Protein AF-A0A498FCM1-F1 (afdb_monomer_lite)

Secondary structure (DSSP, 8-state):
-PPP-------HHHHHHHHHH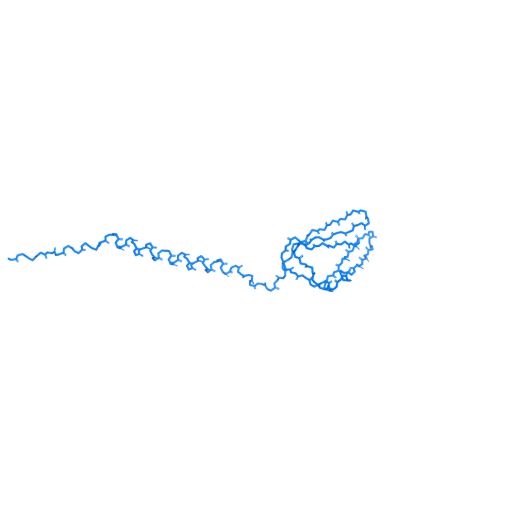HHHHHHHHHHHHHHHTTS--S----EEEEEEEETTEEEEEEEEE--EEGGG-EEEEEETTEEEEEE--SSPSEE-TT-EEE-

Foldseek 3Di:
DDDPPPPPPPPVVVVVVVVVVVVVVVVVVVVCCVVVVPPPPDPDFDWDKDWDDDDPKTKIATADTDKAWQQVDWDWDDDPNDIDIGRSDDPGDTRHHGDMDID

pLDDT: mean 84.19, std 13.33, range [49.81, 97.12]

Radius of gyration: 30.73 Å; chains: 1; bounding box: 64×31×95 Å

Structure (mmCIF, N/CA/C/O backbone):
data_AF-A0A498FCM1-F1
#
_entry.id   AF-A0A498FCM1-F1
#
loop_
_atom_site.group_PDB
_atom_site.id
_atom_site.type_symbol
_atom_site.label_atom_id
_atom_site.label_alt_id
_atom_site.label_comp_id
_atom_site.label_asym_id
_atom_site.label_entity_id
_atom_site.label_seq_id
_atom_site.pdbx_PDB_ins_code
_atom_site.Cartn_x
_atom_site.Cartn_y
_atom_site.Cartn_z
_atom_site.occupancy
_atom_site.B_iso_or_equiv
_atom_site.auth_seq_id
_atom_site.auth_comp_id
_atom_site.auth_asym_id
_atom_site.auth_atom_id
_atom_site.pdbx_PDB_model_num
ATOM 1 N N . MET A 1 1 ? 45.492 19.342 -71.955 1.00 49.81 1 MET A N 1
ATOM 2 C CA . MET A 1 1 ? 45.002 18.042 -71.447 1.00 49.81 1 MET A CA 1
ATOM 3 C C . MET A 1 1 ? 44.269 18.319 -70.138 1.00 49.81 1 MET A C 1
ATOM 5 O O . MET A 1 1 ? 44.924 18.542 -69.131 1.00 49.81 1 MET A O 1
ATOM 9 N N . SER A 1 2 ? 42.940 18.457 -70.174 1.00 58.22 2 SER A N 1
ATOM 10 C CA . SER A 1 2 ? 42.134 18.821 -68.995 1.00 58.22 2 SER A CA 1
ATOM 11 C C . SER A 1 2 ? 41.799 17.577 -68.180 1.00 58.22 2 SER A C 1
ATOM 13 O O . SER A 1 2 ? 41.302 16.595 -68.726 1.00 58.22 2 SER A O 1
ATOM 15 N N . ARG A 1 3 ? 42.095 17.605 -66.879 1.00 60.19 3 ARG A N 1
ATOM 16 C CA . ARG A 1 3 ? 41.755 16.527 -65.947 1.00 60.19 3 ARG A CA 1
ATOM 17 C C . ARG A 1 3 ? 40.279 16.679 -65.556 1.00 60.19 3 ARG A C 1
ATOM 19 O O . ARG A 1 3 ? 39.908 17.781 -65.156 1.00 60.19 3 ARG A O 1
ATOM 26 N N . PRO A 1 4 ? 39.440 15.634 -65.647 1.00 59.22 4 PRO A N 1
ATOM 27 C CA . PRO A 1 4 ? 38.099 15.706 -65.091 1.00 59.22 4 PRO A CA 1
ATOM 28 C C . PRO A 1 4 ? 38.238 15.883 -63.577 1.00 59.22 4 PRO A C 1
ATOM 30 O O . PRO A 1 4 ? 38.817 15.035 -62.894 1.00 59.22 4 PRO A O 1
ATOM 33 N N . ALA A 1 5 ? 37.761 17.012 -63.056 1.00 63.16 5 ALA A N 1
ATOM 34 C CA . ALA A 1 5 ? 37.460 17.123 -61.643 1.00 63.16 5 ALA A CA 1
ATOM 35 C C . ALA A 1 5 ? 36.303 16.152 -61.406 1.00 63.16 5 ALA A C 1
ATOM 37 O O . ALA A 1 5 ? 35.171 16.429 -61.784 1.00 63.16 5 ALA A O 1
ATOM 38 N N . THR A 1 6 ? 36.607 14.959 -60.898 1.00 60.66 6 THR A N 1
ATOM 39 C CA . THR A 1 6 ? 35.587 14.069 -60.349 1.00 60.66 6 THR A CA 1
ATOM 40 C C . THR A 1 6 ? 34.910 14.837 -59.234 1.00 60.66 6 THR A C 1
ATOM 42 O O . THR A 1 6 ? 35.467 14.962 -58.141 1.00 60.66 6 THR A O 1
ATOM 45 N N . ASP A 1 7 ? 33.756 15.397 -59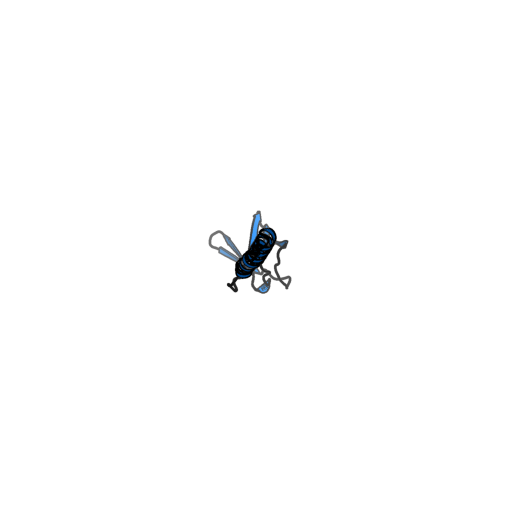.570 1.00 60.47 7 ASP A N 1
ATOM 46 C CA . ASP A 1 7 ? 32.806 15.976 -58.650 1.00 60.47 7 ASP A CA 1
ATOM 47 C C . ASP A 1 7 ? 32.485 14.887 -57.628 1.00 60.47 7 ASP A C 1
ATOM 49 O O . ASP A 1 7 ? 31.818 13.891 -57.924 1.00 60.47 7 ASP A O 1
ATOM 53 N N . ARG A 1 8 ? 33.111 14.976 -56.453 1.00 63.03 8 ARG A N 1
ATOM 54 C CA . ARG A 1 8 ? 32.839 14.065 -55.347 1.00 63.03 8 ARG A CA 1
ATOM 55 C C . ARG A 1 8 ? 31.515 14.516 -54.756 1.00 63.03 8 ARG A C 1
ATOM 57 O O . ARG A 1 8 ? 31.491 15.092 -53.674 1.00 63.03 8 ARG A O 1
ATOM 64 N N . ALA A 1 9 ? 30.429 14.252 -55.475 1.00 58.91 9 ALA A N 1
ATOM 65 C CA . ALA A 1 9 ? 29.093 14.297 -54.923 1.00 58.91 9 ALA A CA 1
ATOM 66 C C . ALA A 1 9 ? 29.041 13.213 -53.840 1.00 58.91 9 ALA A C 1
ATOM 68 O O . ALA A 1 9 ? 28.754 12.044 -54.103 1.00 58.91 9 ALA A O 1
ATOM 69 N N . GLN A 1 10 ? 29.436 13.571 -52.614 1.00 63.84 10 GLN A N 1
ATOM 70 C CA . GLN A 1 10 ? 29.050 12.799 -51.447 1.00 63.84 10 GLN A CA 1
ATOM 71 C C . GLN A 1 10 ? 27.532 12.714 -51.511 1.00 63.84 10 GLN A C 1
ATOM 73 O O . GLN A 1 10 ? 26.860 13.740 -51.547 1.00 63.84 10 GLN A O 1
ATOM 78 N N . SER A 1 11 ? 27.023 11.487 -51.632 1.00 70.69 11 SER A N 1
ATOM 79 C CA . SER A 1 11 ? 25.596 11.223 -51.749 1.00 70.69 11 SER A CA 1
ATOM 80 C C . SER A 1 11 ? 24.890 11.904 -50.584 1.00 70.69 11 SER A C 1
ATOM 82 O O . SER A 1 11 ? 25.042 11.491 -49.434 1.00 70.69 11 SER A O 1
ATOM 84 N N . GLU A 1 12 ? 24.161 12.975 -50.890 1.00 77.06 12 GLU A N 1
ATOM 85 C CA . GLU A 1 12 ? 23.390 13.765 -49.931 1.00 77.06 12 GLU A CA 1
ATOM 86 C C . GLU A 1 12 ? 22.526 12.844 -49.062 1.00 77.06 12 GLU A C 1
ATOM 88 O O . GLU A 1 12 ? 22.485 12.967 -47.841 1.00 77.06 12 GLU A O 1
ATOM 93 N N . THR A 1 13 ? 21.959 11.805 -49.679 1.00 86.50 13 THR A N 1
ATOM 94 C CA . THR A 1 13 ? 21.189 10.752 -49.017 1.00 86.50 13 THR A CA 1
ATOM 95 C C . THR A 1 13 ? 21.994 9.981 -47.972 1.00 86.50 13 THR A C 1
ATOM 97 O O . THR A 1 13 ? 21.484 9.711 -46.889 1.00 86.50 13 THR A O 1
ATOM 100 N N . VAL A 1 14 ? 23.254 9.637 -48.252 1.00 86.12 14 VAL A N 1
ATOM 101 C CA . VAL A 1 14 ? 24.118 8.947 -47.278 1.00 86.12 14 VAL A CA 1
ATOM 102 C C . VAL A 1 14 ? 24.417 9.863 -46.093 1.00 86.12 14 VAL A C 1
ATOM 104 O O . VAL A 1 14 ? 24.372 9.408 -44.953 1.00 86.12 14 VAL A O 1
ATOM 107 N N . GLY A 1 15 ? 24.646 11.156 -46.339 1.00 86.31 15 GLY A N 1
ATOM 108 C CA . GLY A 1 15 ? 24.808 12.149 -45.274 1.00 86.31 15 GLY A CA 1
ATOM 109 C C . GLY A 1 15 ? 23.570 12.251 -44.379 1.00 86.31 15 GLY A C 1
ATOM 110 O O . GLY A 1 15 ? 23.689 12.212 -43.155 1.00 86.31 15 GLY A O 1
ATOM 111 N N . VAL A 1 16 ? 22.378 12.293 -44.980 1.00 91.25 16 VAL A N 1
ATOM 112 C CA . VAL A 1 16 ? 21.102 12.334 -44.250 1.00 91.25 16 VAL A CA 1
ATOM 113 C C . VAL A 1 16 ? 20.883 11.061 -43.429 1.00 91.25 16 VAL A C 1
ATOM 115 O O . VAL A 1 16 ? 20.532 11.151 -42.255 1.00 91.25 16 VAL A O 1
ATOM 118 N N . ILE A 1 17 ? 21.136 9.879 -43.998 1.00 93.62 17 ILE A N 1
ATOM 119 C CA . ILE A 1 17 ? 20.991 8.602 -43.279 1.00 93.62 17 ILE A CA 1
ATOM 120 C C . ILE A 1 17 ? 21.928 8.553 -42.069 1.00 93.62 17 ILE A C 1
ATOM 122 O O . ILE A 1 17 ? 21.504 8.173 -40.978 1.00 93.62 17 ILE A O 1
ATOM 126 N N . LEU A 1 18 ? 23.186 8.967 -42.240 1.00 93.12 18 LEU A N 1
ATOM 127 C CA . LEU A 1 18 ? 24.154 9.004 -41.145 1.00 93.12 18 LEU A CA 1
ATOM 128 C C . LEU A 1 18 ? 23.744 10.001 -40.058 1.00 93.12 18 LEU A C 1
ATOM 130 O O . LEU A 1 18 ? 23.833 9.676 -38.876 1.00 93.12 18 LEU A O 1
ATOM 134 N N . LEU A 1 19 ? 23.246 11.179 -40.438 1.00 94.19 19 LEU A N 1
ATOM 135 C CA . LEU A 1 19 ? 22.764 12.177 -39.485 1.00 94.19 19 LEU A CA 1
ATOM 136 C C . LEU A 1 19 ? 21.579 11.650 -38.667 1.00 94.19 19 LEU A C 1
ATOM 138 O O . LEU A 1 19 ? 21.572 11.786 -37.445 1.00 94.19 19 LEU A O 1
ATOM 142 N N . VAL A 1 20 ? 20.605 11.013 -39.323 1.00 96.62 20 VAL A N 1
ATOM 143 C CA . VAL A 1 20 ? 19.444 10.416 -38.648 1.00 96.62 20 VAL A CA 1
ATOM 144 C C . VAL A 1 20 ? 19.884 9.293 -37.712 1.00 96.62 20 VAL A C 1
ATOM 146 O O . VAL A 1 20 ? 19.426 9.242 -36.573 1.00 96.62 20 VAL A O 1
ATOM 149 N N . ALA A 1 21 ? 20.802 8.427 -38.144 1.00 96.94 21 ALA A N 1
ATOM 150 C CA . ALA A 1 21 ? 21.318 7.351 -37.304 1.00 96.94 21 ALA A CA 1
ATOM 151 C C . ALA A 1 21 ? 22.002 7.893 -36.038 1.00 96.94 21 ALA A C 1
ATOM 153 O O . ALA A 1 21 ? 21.702 7.438 -34.935 1.00 96.94 21 ALA A O 1
ATOM 154 N N . VAL A 1 22 ? 22.868 8.902 -36.179 1.00 96.56 22 VAL A N 1
ATOM 155 C CA . VAL A 1 22 ? 23.526 9.560 -35.038 1.00 96.56 22 VAL A CA 1
ATOM 156 C C . VAL A 1 22 ? 22.494 10.204 -34.118 1.00 96.56 22 VAL A C 1
ATOM 158 O O . VAL A 1 22 ? 22.546 9.993 -32.910 1.00 96.56 22 VAL A O 1
ATOM 161 N N . PHE A 1 23 ? 21.521 10.925 -34.677 1.00 97.00 23 PHE A N 1
ATOM 162 C CA . PHE A 1 23 ? 20.462 11.557 -33.898 1.00 97.00 23 PHE A CA 1
ATOM 163 C C . PHE A 1 23 ? 19.664 10.537 -33.079 1.00 97.00 23 PHE A C 1
ATOM 165 O O . PHE A 1 23 ? 19.460 10.743 -31.886 1.00 97.00 23 PHE A O 1
ATOM 172 N N . VAL A 1 24 ? 19.260 9.416 -33.685 1.00 97.12 24 VAL A N 1
ATOM 173 C CA . VAL A 1 24 ? 18.514 8.353 -32.997 1.00 97.12 24 VAL A CA 1
ATOM 174 C C . VAL A 1 24 ? 19.340 7.744 -31.867 1.00 97.12 24 VAL A C 1
ATOM 176 O O . VAL A 1 24 ? 18.815 7.565 -30.769 1.00 97.12 24 VAL A O 1
ATOM 179 N N . VAL A 1 25 ? 20.628 7.462 -32.092 1.00 96.50 25 VAL A N 1
ATOM 180 C CA . VAL A 1 25 ? 21.518 6.921 -31.051 1.00 96.50 25 VAL A CA 1
ATOM 181 C C . VAL A 1 25 ? 21.686 7.919 -29.903 1.00 96.50 25 VAL A C 1
ATOM 183 O O . VAL A 1 25 ? 21.538 7.539 -28.743 1.00 96.50 25 VAL A O 1
ATOM 186 N N . SER A 1 26 ? 21.928 9.199 -30.201 1.00 94.62 26 SER A N 1
ATOM 187 C CA . SER A 1 26 ? 22.072 10.244 -29.181 1.00 94.62 26 SER A CA 1
ATOM 188 C C . SER A 1 26 ? 20.780 10.468 -28.393 1.00 94.62 26 SER A C 1
ATOM 190 O O . SER A 1 26 ? 20.812 10.496 -27.165 1.00 94.62 26 SER A O 1
ATOM 192 N N . ALA A 1 27 ? 19.637 10.576 -29.073 1.00 94.50 27 ALA A N 1
ATOM 193 C CA . ALA A 1 27 ? 18.337 10.755 -28.434 1.00 94.50 27 ALA A CA 1
ATOM 194 C C . ALA A 1 27 ? 17.957 9.545 -27.570 1.00 94.50 27 ALA A C 1
ATOM 196 O O . ALA A 1 27 ? 17.461 9.721 -26.460 1.00 94.50 27 ALA A O 1
ATOM 197 N N . SER A 1 28 ? 18.245 8.327 -28.038 1.00 92.38 28 SER A N 1
ATOM 198 C CA . SER A 1 28 ? 17.997 7.101 -27.271 1.00 92.38 28 SER A CA 1
ATOM 199 C C . SER A 1 28 ? 18.879 7.032 -26.027 1.00 92.38 28 SER A C 1
ATOM 201 O O . SER A 1 28 ? 18.384 6.707 -24.954 1.00 92.38 28 SER A O 1
ATOM 203 N N . ALA A 1 29 ? 20.163 7.387 -26.136 1.00 88.00 29 ALA A N 1
ATOM 204 C CA . ALA A 1 29 ? 21.071 7.423 -24.990 1.00 88.00 29 ALA A CA 1
ATOM 205 C C . ALA A 1 29 ? 20.613 8.438 -23.930 1.00 88.00 29 ALA A C 1
ATOM 207 O O . ALA A 1 29 ? 20.575 8.111 -22.746 1.00 88.00 29 ALA A O 1
ATOM 208 N N . ILE A 1 30 ? 20.210 9.642 -24.354 1.00 86.81 30 ILE A N 1
ATOM 209 C CA . ILE A 1 30 ? 19.669 10.670 -23.453 1.00 86.81 30 ILE A CA 1
ATOM 210 C C . ILE A 1 30 ? 18.352 10.198 -22.831 1.00 86.81 30 ILE A C 1
ATOM 212 O O . ILE A 1 30 ? 18.170 10.333 -21.625 1.00 86.81 30 ILE A O 1
ATOM 216 N N . GLY A 1 31 ? 17.452 9.614 -23.626 1.00 83.88 31 GLY A N 1
ATOM 217 C CA . GLY A 1 31 ? 16.173 9.092 -23.151 1.00 83.88 31 GLY A CA 1
ATOM 218 C C . GLY A 1 31 ? 16.347 7.992 -22.106 1.00 83.88 31 GLY A C 1
ATOM 219 O O . GLY A 1 31 ? 15.725 8.053 -21.051 1.00 83.88 31 GLY A O 1
ATOM 220 N N . VAL A 1 32 ? 17.244 7.034 -22.350 1.00 81.88 32 VAL A N 1
ATOM 221 C CA . VAL A 1 32 ? 17.568 5.969 -21.389 1.00 81.88 32 VAL A CA 1
ATOM 222 C C . VAL A 1 32 ? 18.222 6.538 -20.131 1.00 81.88 32 VAL A C 1
ATOM 224 O O . VAL A 1 32 ? 17.869 6.115 -19.037 1.00 81.88 32 VAL A O 1
ATOM 227 N N . ALA A 1 33 ? 19.125 7.514 -20.250 1.00 75.25 33 ALA A N 1
ATOM 228 C CA . ALA A 1 33 ? 19.757 8.136 -19.088 1.00 75.25 33 ALA A CA 1
ATOM 229 C C . ALA A 1 33 ? 18.755 8.923 -18.226 1.00 75.25 33 ALA A C 1
ATOM 231 O O . ALA A 1 33 ? 18.787 8.818 -17.005 1.00 75.25 33 ALA A O 1
ATOM 232 N N . TYR A 1 34 ? 17.838 9.673 -18.843 1.00 73.50 34 TYR A N 1
ATOM 233 C CA . TYR A 1 34 ? 16.832 10.453 -18.116 1.00 73.50 34 TYR A CA 1
ATOM 234 C C . TYR A 1 34 ? 15.731 9.587 -17.510 1.00 73.50 34 TYR A C 1
ATOM 236 O O . TYR A 1 34 ? 15.344 9.819 -16.372 1.00 73.50 34 TYR A O 1
ATOM 244 N N . VAL A 1 35 ? 15.227 8.597 -18.251 1.00 68.44 35 VAL A N 1
ATOM 245 C CA . VAL A 1 35 ? 14.161 7.701 -17.774 1.00 68.44 35 VAL A CA 1
ATOM 246 C C . VAL A 1 35 ? 14.715 6.651 -16.808 1.00 68.44 35 VAL A C 1
ATOM 248 O O . VAL A 1 35 ? 14.040 6.280 -15.858 1.00 68.44 35 VAL A O 1
ATOM 251 N N . GLY A 1 36 ? 15.952 6.193 -17.007 1.00 59.47 36 GLY A N 1
ATOM 252 C CA . GLY A 1 36 ? 16.631 5.279 -16.086 1.00 59.47 36 GLY A CA 1
ATOM 253 C C . GLY A 1 36 ? 17.148 5.964 -14.820 1.00 59.47 36 GLY A C 1
ATOM 254 O O . GLY A 1 36 ? 17.230 5.325 -13.778 1.00 59.47 36 GLY A O 1
ATOM 255 N N . GLY A 1 37 ? 17.463 7.262 -14.893 1.00 55.31 37 GLY A N 1
ATOM 256 C CA . GLY A 1 37 ? 17.922 8.075 -13.761 1.00 55.31 37 GLY A CA 1
ATOM 257 C C . GLY A 1 37 ? 16.808 8.609 -12.854 1.00 55.31 37 GLY A C 1
ATOM 258 O O . GLY A 1 37 ? 17.110 9.171 -11.811 1.00 55.31 37 GLY A O 1
ATOM 259 N N . VAL A 1 38 ? 15.532 8.425 -13.216 1.00 56.88 38 VAL A N 1
ATOM 260 C CA . VAL A 1 38 ? 14.392 8.560 -12.281 1.00 56.88 38 VAL A CA 1
ATOM 261 C C . VAL A 1 38 ? 14.054 7.232 -11.589 1.00 56.88 38 VAL A C 1
ATOM 263 O O . VAL A 1 38 ? 12.952 7.057 -11.075 1.00 56.88 38 VAL A O 1
ATOM 266 N N . GLY A 1 39 ? 15.000 6.289 -11.553 1.00 54.56 39 GLY A N 1
ATOM 267 C CA . GLY A 1 39 ? 15.015 5.265 -10.514 1.00 54.56 39 GLY A CA 1
ATOM 268 C C . GLY A 1 39 ? 15.306 5.946 -9.180 1.00 54.56 39 GLY A C 1
ATOM 269 O O . GLY A 1 39 ? 16.308 6.640 -9.057 1.00 54.56 39 GLY A O 1
ATOM 270 N N . SER A 1 40 ? 14.389 5.802 -8.230 1.00 56.38 40 SER A N 1
ATOM 271 C CA . SER A 1 40 ? 14.416 6.375 -6.885 1.00 56.38 40 SER A CA 1
ATOM 272 C C . SER A 1 40 ? 15.785 6.219 -6.207 1.00 56.38 40 SER A C 1
ATOM 274 O O . SER A 1 40 ? 16.094 5.175 -5.642 1.00 56.38 40 SER A O 1
ATOM 276 N N . ASP A 1 41 ? 16.587 7.286 -6.232 1.00 52.31 41 ASP A N 1
ATOM 277 C CA . ASP A 1 41 ? 17.842 7.438 -5.471 1.00 52.31 41 ASP A CA 1
ATOM 278 C C . ASP A 1 41 ? 17.596 7.606 -3.953 1.00 52.31 41 ASP A C 1
ATOM 280 O O . ASP A 1 41 ? 18.498 7.910 -3.173 1.00 52.31 41 ASP A O 1
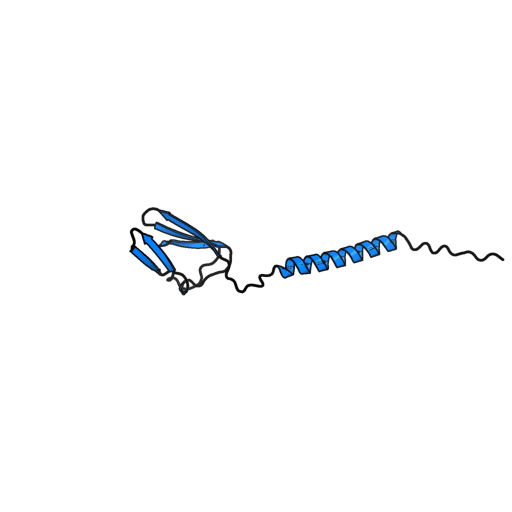ATOM 284 N N . THR A 1 42 ? 16.355 7.426 -3.510 1.00 54.91 42 THR A N 1
ATOM 285 C CA . THR A 1 42 ? 15.957 7.426 -2.111 1.00 54.91 42 THR A CA 1
ATOM 286 C C . THR A 1 42 ? 15.429 6.046 -1.752 1.00 54.91 42 THR A C 1
ATOM 288 O O . THR A 1 42 ? 14.470 5.565 -2.347 1.00 54.91 42 THR A O 1
ATOM 291 N N . ASP A 1 43 ? 16.035 5.444 -0.730 1.00 62.88 43 ASP A N 1
ATOM 292 C CA . ASP A 1 43 ? 15.580 4.262 0.029 1.00 62.88 43 ASP A CA 1
ATOM 293 C C . ASP A 1 43 ? 14.254 4.558 0.790 1.00 62.88 43 ASP A C 1
ATOM 295 O O . ASP A 1 43 ? 14.020 4.118 1.915 1.00 62.88 43 ASP A O 1
ATOM 299 N N . GLU A 1 44 ? 13.423 5.435 0.224 1.00 71.81 44 GLU A N 1
ATOM 300 C CA . GLU A 1 44 ? 12.202 5.971 0.802 1.00 71.81 44 GLU A CA 1
ATOM 301 C C . GLU A 1 44 ? 11.045 5.074 0.388 1.00 71.81 44 GLU A C 1
ATOM 303 O O . GLU A 1 44 ? 10.729 4.960 -0.793 1.00 71.81 44 GLU A O 1
ATOM 308 N N . ILE A 1 45 ? 10.413 4.449 1.381 1.00 74.50 45 ILE A N 1
ATOM 309 C CA . ILE A 1 45 ? 9.198 3.668 1.174 1.00 74.50 45 ILE A CA 1
ATOM 310 C C . ILE A 1 45 ? 8.082 4.622 0.752 1.00 74.50 45 ILE A C 1
ATOM 312 O O . ILE A 1 45 ? 7.676 5.495 1.526 1.00 74.50 45 ILE A O 1
ATOM 316 N N . VAL A 1 46 ? 7.563 4.435 -0.459 1.00 85.12 46 VAL A N 1
ATOM 317 C CA . VAL A 1 46 ? 6.451 5.223 -0.990 1.00 85.12 46 VAL A CA 1
ATOM 318 C C . VAL A 1 46 ? 5.209 4.351 -0.995 1.00 85.12 46 VAL A C 1
ATOM 320 O O . VAL A 1 46 ? 5.096 3.430 -1.796 1.00 85.12 46 VAL A O 1
ATOM 323 N N . THR A 1 47 ? 4.231 4.679 -0.151 1.00 88.19 47 THR A N 1
ATOM 324 C CA . THR A 1 47 ? 2.939 3.980 -0.098 1.00 88.19 47 THR A CA 1
ATOM 325 C C . THR A 1 47 ? 1.791 4.972 -0.219 1.00 88.19 47 THR A C 1
ATOM 327 O O . THR A 1 47 ? 1.761 6.012 0.437 1.00 88.19 47 THR A O 1
ATOM 330 N N . SER A 1 48 ? 0.808 4.625 -1.045 1.00 91.69 48 SER A N 1
ATOM 331 C CA . SER A 1 48 ? -0.483 5.306 -1.135 1.00 91.69 48 SER A CA 1
ATOM 332 C C . SER A 1 48 ? -1.555 4.434 -0.494 1.00 91.69 48 SER A C 1
ATOM 334 O O . SER A 1 48 ? -1.734 3.285 -0.900 1.00 91.69 48 SER A O 1
ATOM 336 N N . ALA A 1 49 ? -2.293 4.979 0.472 1.00 91.69 49 ALA A N 1
ATOM 337 C CA . ALA A 1 49 ? -3.384 4.283 1.144 1.00 91.69 49 ALA A CA 1
ATOM 338 C C . ALA A 1 49 ? -4.615 5.183 1.284 1.00 91.69 49 ALA A C 1
ATOM 340 O O . ALA A 1 49 ? -4.483 6.395 1.458 1.00 91.69 49 ALA A O 1
ATOM 341 N N . ASP A 1 50 ? -5.796 4.573 1.229 1.00 94.44 50 ASP A N 1
ATOM 342 C CA . ASP A 1 50 ? -7.071 5.216 1.548 1.00 94.44 50 ASP A CA 1
ATOM 343 C C . ASP A 1 50 ? -7.536 4.785 2.937 1.00 94.44 50 ASP A C 1
ATOM 345 O O . ASP A 1 50 ? -7.390 3.617 3.310 1.00 94.44 50 ASP A O 1
ATOM 349 N N . LEU A 1 51 ? -8.072 5.731 3.709 1.00 92.12 51 LEU A N 1
ATOM 350 C CA . LEU A 1 51 ? -8.601 5.483 5.044 1.00 92.12 51 LEU A CA 1
ATOM 351 C C . LEU A 1 51 ? -10.053 5.948 5.108 1.00 92.12 51 LEU A C 1
ATOM 353 O O . LEU A 1 51 ? -10.352 7.120 4.876 1.00 92.12 51 LEU A O 1
ATOM 357 N N . SER A 1 52 ? -10.937 5.036 5.500 1.00 92.88 52 SER A N 1
ATOM 358 C CA . SER A 1 52 ? -12.361 5.299 5.671 1.00 92.88 52 SER A CA 1
ATOM 359 C C . SER A 1 52 ? -12.821 4.879 7.063 1.00 92.88 52 SER A C 1
ATOM 361 O O . SER A 1 52 ? -12.351 3.881 7.612 1.00 92.88 52 SER A O 1
ATOM 363 N N . ALA A 1 53 ? -13.725 5.666 7.639 1.00 90.25 53 ALA A N 1
ATOM 364 C CA . ALA A 1 53 ? -14.307 5.435 8.951 1.00 90.25 53 ALA A CA 1
ATOM 365 C C . ALA A 1 53 ? -15.821 5.656 8.871 1.00 90.25 53 ALA A C 1
ATOM 367 O O . ALA A 1 53 ? -16.254 6.756 8.521 1.00 90.25 53 ALA A O 1
ATOM 368 N N . ASP A 1 54 ? -16.605 4.633 9.206 1.00 89.44 54 ASP A N 1
ATOM 369 C CA . ASP A 1 54 ? -18.066 4.705 9.277 1.00 89.44 54 ASP A CA 1
ATOM 370 C C . ASP A 1 54 ? -18.562 4.067 10.580 1.00 89.44 54 ASP A C 1
ATOM 372 O O . ASP A 1 54 ? -18.475 2.858 10.785 1.00 89.44 54 ASP A O 1
ATOM 376 N N . GLY A 1 55 ? -19.041 4.897 11.509 1.00 86.12 55 GLY A N 1
ATOM 377 C CA . GLY A 1 55 ? -19.452 4.449 12.838 1.00 86.12 55 GLY A CA 1
ATOM 378 C C . GLY A 1 55 ? -18.311 3.771 13.601 1.00 86.12 55 GLY A C 1
ATOM 379 O O . GLY A 1 55 ? -17.393 4.438 14.080 1.00 86.12 55 GLY A O 1
ATOM 380 N N . THR A 1 56 ? -18.404 2.450 13.754 1.00 85.44 56 THR A N 1
ATOM 381 C CA . THR A 1 56 ? -17.381 1.613 14.401 1.00 85.44 56 THR A CA 1
ATOM 382 C C . THR A 1 56 ? -16.461 0.909 13.413 1.00 85.44 56 THR A C 1
ATOM 384 O O . THR A 1 56 ? -15.503 0.286 13.856 1.00 85.44 56 THR A O 1
ATOM 387 N N . ASP A 1 57 ? -16.738 1.000 12.113 1.00 88.75 57 ASP A N 1
ATOM 388 C CA . ASP A 1 57 ? -15.982 0.306 11.082 1.00 88.75 57 ASP A CA 1
ATOM 389 C C . ASP A 1 57 ? -14.852 1.202 10.582 1.00 88.75 57 ASP A C 1
ATOM 391 O O . ASP A 1 57 ? -15.075 2.279 10.019 1.00 88.75 57 ASP A O 1
ATOM 395 N N . LEU A 1 58 ? -13.618 0.745 10.778 1.00 91.00 58 LEU A N 1
ATOM 396 C CA . LEU A 1 58 ? -12.432 1.405 10.250 1.00 91.00 58 LEU A CA 1
ATOM 397 C C . LEU A 1 58 ? -11.839 0.567 9.145 1.00 91.00 58 LEU A C 1
ATOM 399 O O . LEU A 1 58 ? -11.667 -0.642 9.285 1.00 91.00 58 LEU A O 1
ATOM 403 N N . ARG A 1 59 ? -11.477 1.219 8.049 1.00 93.44 59 ARG A N 1
ATOM 404 C CA . ARG A 1 59 ? -10.971 0.542 6.871 1.00 93.44 59 ARG A CA 1
ATOM 405 C C . ARG A 1 59 ? -9.762 1.246 6.286 1.00 93.44 59 ARG A C 1
ATOM 407 O O . ARG A 1 59 ? -9.737 2.467 6.175 1.00 93.44 59 ARG A O 1
ATOM 414 N N . VAL A 1 60 ? -8.794 0.437 5.867 1.00 94.06 60 VAL A N 1
ATOM 415 C CA . VAL A 1 60 ? -7.591 0.871 5.160 1.00 94.06 60 VAL A CA 1
ATOM 416 C C . VAL A 1 60 ? -7.444 0.059 3.875 1.00 94.06 60 VAL A C 1
ATOM 418 O O . VAL A 1 60 ? -7.445 -1.173 3.924 1.00 94.06 60 VAL A O 1
ATOM 421 N N . ASP A 1 61 ? -7.308 0.733 2.736 1.00 95.31 61 ASP A N 1
ATOM 422 C CA . ASP A 1 61 ? -7.005 0.120 1.437 1.00 95.31 61 ASP A CA 1
ATOM 423 C C . ASP A 1 61 ? -5.619 0.557 0.955 1.00 95.31 61 ASP A C 1
ATOM 425 O O . ASP A 1 61 ? -5.305 1.747 0.953 1.00 95.31 61 ASP A O 1
ATOM 429 N N . HIS A 1 62 ? -4.796 -0.388 0.502 1.00 94.81 62 HIS A N 1
ATOM 430 C CA . HIS A 1 62 ? -3.503 -0.081 -0.103 1.00 94.81 62 HIS A CA 1
ATOM 431 C C . HIS A 1 62 ? -3.691 0.220 -1.592 1.00 94.81 62 HIS A C 1
ATOM 433 O O . HIS A 1 62 ? -3.925 -0.680 -2.400 1.00 94.81 62 HIS A O 1
ATOM 439 N N . LEU A 1 63 ? -3.572 1.484 -1.988 1.00 94.31 63 LEU A N 1
ATOM 440 C CA . LEU A 1 63 ? -3.823 1.912 -3.367 1.00 94.31 63 LEU A CA 1
ATOM 441 C C . LEU A 1 63 ? -2.627 1.668 -4.297 1.00 94.31 63 LEU A C 1
ATOM 443 O O . LEU A 1 63 ? -2.819 1.455 -5.491 1.00 94.31 63 LEU A O 1
ATOM 447 N N . GLY A 1 64 ? -1.400 1.688 -3.771 1.00 91.62 64 GLY A N 1
ATOM 448 C CA . GLY A 1 64 ? -0.192 1.481 -4.574 1.00 91.62 64 GLY A CA 1
ATOM 449 C C . GLY A 1 64 ? 1.093 1.812 -3.826 1.00 91.62 64 GLY A C 1
ATOM 450 O O . GLY A 1 64 ? 1.039 2.336 -2.715 1.00 91.62 64 GLY A O 1
ATOM 451 N N . GLY A 1 65 ? 2.233 1.514 -4.447 1.00 91.31 65 GLY A N 1
ATOM 452 C CA . GLY A 1 65 ? 3.552 1.705 -3.846 1.00 91.31 65 GLY A CA 1
ATOM 453 C C . GLY A 1 65 ? 4.118 0.432 -3.220 1.00 91.31 65 GLY A C 1
ATOM 454 O O . GLY A 1 65 ? 3.754 -0.671 -3.630 1.00 91.31 65 GLY A O 1
ATOM 455 N N . ASP A 1 66 ? 5.001 0.601 -2.246 1.00 91.31 66 ASP A N 1
ATOM 456 C CA . ASP A 1 66 ? 5.739 -0.482 -1.603 1.00 91.31 66 ASP A CA 1
ATOM 457 C C . ASP A 1 66 ? 4.883 -1.264 -0.608 1.00 91.31 66 ASP A C 1
ATOM 459 O O . ASP A 1 66 ? 4.061 -0.693 0.110 1.00 91.31 66 ASP A O 1
ATOM 463 N N . ALA A 1 67 ? 5.119 -2.576 -0.544 1.00 92.38 67 ALA A N 1
ATOM 464 C CA . ALA A 1 67 ? 4.513 -3.438 0.456 1.00 92.38 67 ALA A CA 1
ATOM 465 C C . ALA A 1 67 ? 5.142 -3.197 1.837 1.00 92.38 67 ALA A C 1
ATOM 467 O O . ALA A 1 67 ? 6.354 -3.028 1.974 1.00 92.38 67 ALA A O 1
ATOM 468 N N . LEU A 1 68 ? 4.305 -3.208 2.873 1.00 92.19 68 LEU A N 1
ATOM 469 C CA . LEU A 1 68 ? 4.711 -2.932 4.251 1.00 92.19 68 LEU A CA 1
ATOM 470 C C . LEU A 1 68 ? 4.440 -4.144 5.148 1.00 92.19 68 LEU A C 1
ATOM 472 O O . LEU A 1 68 ? 3.318 -4.648 5.154 1.00 92.19 68 LEU A O 1
ATOM 476 N N . PRO A 1 69 ? 5.396 -4.602 5.972 1.00 93.38 69 PRO A N 1
ATOM 477 C CA . PRO A 1 69 ? 5.148 -5.704 6.894 1.00 93.38 69 PRO A CA 1
ATOM 478 C C . PRO A 1 69 ? 4.065 -5.327 7.915 1.00 93.38 69 PRO A C 1
ATOM 480 O O . PRO A 1 69 ? 4.150 -4.292 8.580 1.00 93.38 69 PRO A O 1
ATOM 483 N N . ASN A 1 70 ? 3.053 -6.186 8.083 1.00 92.94 70 ASN A N 1
ATOM 484 C CA . ASN A 1 70 ? 1.900 -5.933 8.962 1.00 92.94 70 ASN A CA 1
ATOM 485 C C . ASN A 1 70 ? 2.327 -5.670 10.416 1.00 92.94 70 ASN A C 1
ATOM 487 O O . ASN A 1 70 ? 1.686 -4.917 11.137 1.00 92.94 70 ASN A O 1
ATOM 491 N N . GLU A 1 71 ? 3.427 -6.271 10.856 1.00 93.25 71 GLU A N 1
ATOM 492 C CA . GLU A 1 71 ? 4.010 -6.082 12.189 1.00 93.25 71 GLU A CA 1
ATOM 493 C C . GLU A 1 71 ? 4.682 -4.715 12.401 1.00 93.25 71 GLU A C 1
ATOM 495 O O . GLU A 1 71 ? 4.805 -4.269 13.542 1.00 93.25 71 GLU A O 1
ATOM 500 N N . ALA A 1 72 ? 5.059 -4.018 11.327 1.00 91.25 72 ALA A N 1
ATOM 501 C CA . ALA A 1 72 ? 5.560 -2.646 11.394 1.00 91.25 72 ALA A CA 1
ATOM 502 C C . ALA A 1 72 ? 4.430 -1.599 11.384 1.00 91.25 72 ALA A C 1
ATOM 504 O O . ALA A 1 72 ? 4.673 -0.423 11.665 1.00 91.25 72 ALA A O 1
ATOM 505 N N . LEU A 1 73 ? 3.193 -2.012 11.088 1.00 91.75 73 LEU A N 1
ATOM 506 C CA . LEU A 1 73 ? 2.028 -1.139 10.991 1.00 91.75 73 LEU A CA 1
ATOM 507 C C . LEU A 1 73 ? 1.154 -1.192 12.253 1.00 91.75 73 LEU A C 1
ATOM 509 O O . LEU A 1 73 ? 1.064 -2.192 12.967 1.00 91.75 73 LEU A O 1
ATOM 513 N N . ALA A 1 74 ? 0.459 -0.088 12.528 1.00 92.94 74 ALA A N 1
ATOM 514 C CA . ALA A 1 74 ? -0.598 -0.028 13.533 1.00 92.94 74 ALA A CA 1
ATOM 515 C C . ALA A 1 74 ? -1.610 1.060 13.182 1.00 92.94 74 ALA A C 1
ATOM 517 O O . ALA A 1 74 ? -1.230 2.130 12.703 1.00 92.94 74 ALA A O 1
ATOM 518 N N . VAL A 1 75 ? -2.882 0.824 13.501 1.00 91.62 75 VAL A N 1
ATOM 519 C CA . VAL A 1 75 ? -3.923 1.851 13.400 1.00 91.62 75 VAL A CA 1
ATOM 520 C C . VAL A 1 75 ? -4.030 2.577 14.732 1.00 91.62 75 VAL A C 1
ATOM 522 O O . VAL A 1 75 ? -4.141 1.954 15.785 1.00 91.62 75 VAL A O 1
ATOM 525 N N . VAL A 1 76 ? -3.977 3.908 14.703 1.00 92.44 76 VAL A N 1
ATOM 526 C CA . VAL A 1 76 ? -4.128 4.745 15.898 1.00 92.44 76 VAL A CA 1
ATOM 527 C C . VAL A 1 76 ? -5.343 5.639 15.719 1.00 92.44 76 VAL A C 1
ATOM 529 O O . VAL A 1 76 ? -5.314 6.582 14.933 1.00 92.44 76 VAL A O 1
ATOM 532 N N . VAL A 1 77 ? -6.389 5.364 16.490 1.00 90.88 77 VAL A N 1
ATOM 533 C CA . VAL A 1 77 ? -7.619 6.156 16.519 1.00 90.88 77 VAL A CA 1
ATOM 534 C C . VAL A 1 77 ? -7.501 7.178 17.631 1.00 90.88 77 VAL A C 1
ATOM 536 O O . VAL A 1 77 ? -7.211 6.817 18.772 1.00 90.88 77 VAL A O 1
ATOM 539 N N . ARG A 1 78 ? -7.707 8.456 17.308 1.00 91.75 78 ARG A N 1
ATOM 540 C CA . ARG A 1 78 ? -7.701 9.544 18.291 1.00 91.75 78 ARG A CA 1
ATOM 541 C C . ARG A 1 78 ? -9.056 10.234 18.283 1.00 91.75 78 ARG A C 1
ATOM 543 O O . ARG A 1 78 ? -9.448 10.774 17.254 1.00 91.75 78 ARG A O 1
ATOM 550 N N . ALA A 1 79 ? -9.739 10.221 19.420 1.00 89.50 79 ALA A N 1
ATOM 551 C CA . ALA A 1 79 ? -11.045 10.843 19.611 1.00 89.50 79 ALA A CA 1
ATOM 552 C C . ALA A 1 79 ? -11.148 11.375 21.044 1.00 89.50 79 ALA A C 1
ATOM 554 O O . ALA A 1 79 ? -10.663 10.729 21.971 1.00 89.50 79 ALA A O 1
ATOM 555 N N . ASP A 1 80 ? -11.730 12.563 21.221 1.00 90.62 80 ASP A N 1
ATOM 556 C CA . ASP A 1 80 ? -12.000 13.177 22.533 1.00 90.62 80 ASP A CA 1
ATOM 557 C C . ASP A 1 80 ? -10.796 13.230 23.497 1.00 90.62 80 ASP A C 1
ATOM 559 O O . ASP A 1 80 ? -10.933 13.126 24.712 1.00 90.62 80 ASP A O 1
ATOM 563 N N . GLY A 1 81 ? -9.585 13.389 22.953 1.00 92.19 81 GLY A N 1
ATOM 564 C CA . GLY A 1 81 ? -8.340 13.410 23.733 1.00 92.19 81 GLY A CA 1
ATOM 565 C C . GLY A 1 81 ? -7.793 12.028 24.114 1.00 92.19 81 GLY A C 1
ATOM 566 O O . GLY A 1 81 ? -6.679 11.943 24.629 1.00 92.19 81 GLY A O 1
ATOM 567 N N . ASN A 1 82 ? -8.509 10.949 23.796 1.00 92.00 82 ASN A N 1
ATOM 568 C CA . ASN A 1 82 ? -8.058 9.575 23.970 1.00 92.00 82 ASN A CA 1
ATOM 569 C C . ASN A 1 82 ? -7.433 9.035 22.678 1.00 92.00 82 ASN A C 1
ATOM 571 O O . ASN A 1 82 ? -7.860 9.364 21.571 1.00 92.00 82 ASN A O 1
ATOM 575 N N . ALA A 1 83 ? -6.425 8.174 22.824 1.00 94.06 83 ALA A N 1
ATOM 576 C CA . ALA A 1 83 ? -5.796 7.464 21.719 1.00 94.06 83 ALA A CA 1
ATOM 577 C C . ALA A 1 83 ? -5.860 5.953 21.965 1.00 94.06 83 ALA A C 1
ATOM 579 O O . ALA A 1 83 ? -5.339 5.467 22.969 1.00 94.06 83 ALA A O 1
ATOM 580 N N . THR A 1 84 ? -6.451 5.219 21.027 1.00 92.25 84 THR A N 1
ATOM 581 C CA . THR A 1 84 ? -6.495 3.753 21.038 1.00 92.25 84 THR A CA 1
ATOM 582 C C . THR A 1 84 ? -5.675 3.228 19.869 1.00 92.25 84 THR A C 1
ATOM 584 O O . THR A 1 84 ? -5.817 3.691 18.737 1.00 92.25 84 THR A O 1
ATOM 587 N N . ARG A 1 85 ? -4.786 2.271 20.146 1.00 92.12 85 ARG A N 1
ATOM 588 C CA . ARG A 1 85 ? -3.930 1.633 19.143 1.00 92.12 85 ARG A CA 1
ATOM 589 C C . ARG A 1 85 ? -4.428 0.220 18.868 1.00 92.12 85 ARG A C 1
ATOM 591 O O . ARG A 1 85 ? -4.497 -0.588 19.790 1.00 92.12 85 ARG A O 1
ATOM 598 N N . PHE A 1 86 ? -4.705 -0.070 17.606 1.00 90.44 86 PHE A N 1
ATOM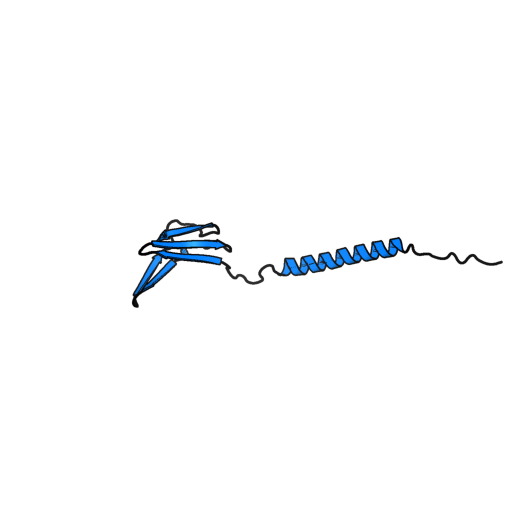 599 C CA . PHE A 1 86 ? -5.053 -1.393 17.108 1.00 90.44 86 PHE A CA 1
ATOM 600 C C . PHE A 1 86 ? -3.849 -1.984 16.365 1.00 90.44 86 PHE A C 1
ATOM 602 O O . PHE A 1 86 ? -3.247 -1.298 15.527 1.00 90.44 86 PHE A O 1
ATOM 609 N N . PRO A 1 87 ? -3.444 -3.223 16.686 1.00 91.06 87 PRO A N 1
ATOM 610 C CA . PRO A 1 87 ? -2.365 -3.878 15.966 1.00 91.06 87 PRO A CA 1
ATOM 611 C C . PRO A 1 87 ? -2.830 -4.219 14.544 1.00 91.06 87 PRO A C 1
ATOM 613 O O . PRO A 1 87 ? -3.967 -4.636 14.344 1.00 91.06 87 PRO A O 1
ATOM 616 N N . PHE A 1 88 ? -1.956 -4.026 13.557 1.00 91.88 88 PHE A N 1
ATOM 617 C CA . PHE A 1 88 ? -2.264 -4.316 12.149 1.00 91.88 88 PHE A CA 1
ATO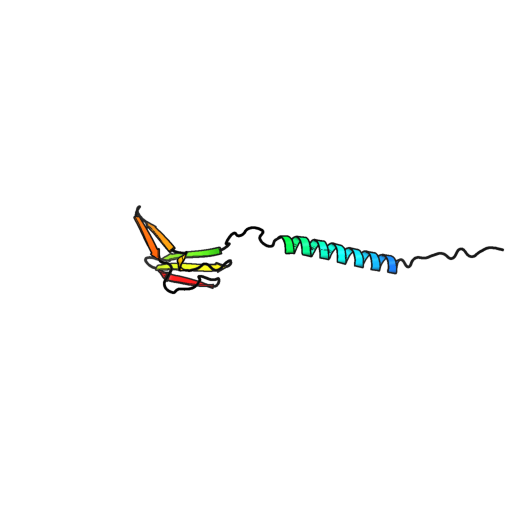M 618 C C . PHE A 1 88 ? -2.068 -5.804 11.798 1.00 91.88 88 PHE A C 1
ATOM 620 O O . PHE A 1 88 ? -2.601 -6.297 10.805 1.00 91.88 88 PHE A O 1
ATOM 627 N N . ALA A 1 89 ? -1.338 -6.527 12.651 1.00 80.69 89 ALA A N 1
ATOM 628 C CA . ALA A 1 89 ? -1.237 -7.981 12.671 1.00 80.69 89 ALA A CA 1
ATOM 629 C C . ALA A 1 89 ? -2.017 -8.548 13.874 1.00 80.69 89 ALA A C 1
ATOM 631 O O . ALA A 1 89 ? -2.023 -7.918 14.937 1.00 80.69 89 ALA A O 1
ATOM 632 N N . PRO A 1 90 ? -2.599 -9.758 13.784 1.00 73.81 90 PRO A N 1
ATOM 633 C CA . PRO A 1 90 ? -2.599 -10.708 12.659 1.00 73.81 90 PRO A CA 1
ATOM 634 C C . PRO A 1 90 ? -3.607 -10.382 11.532 1.00 73.81 90 PRO A C 1
ATOM 636 O O . PRO A 1 90 ? -4.537 -9.610 11.756 1.00 73.81 90 PRO A O 1
ATOM 639 N N . PRO A 1 91 ? -3.487 -11.027 10.345 1.00 80.81 91 PRO A N 1
ATOM 640 C CA . PRO A 1 91 ? -2.515 -12.060 9.969 1.00 80.81 91 PRO A CA 1
ATOM 641 C C . PRO A 1 91 ? -1.106 -11.524 9.687 1.00 80.81 91 PRO A C 1
ATOM 643 O O . PRO A 1 91 ? -0.918 -10.376 9.287 1.00 80.81 91 PRO A O 1
ATOM 646 N N . ALA A 1 92 ? -0.116 -12.394 9.907 1.00 84.00 92 ALA A N 1
ATOM 647 C CA . ALA A 1 92 ? 1.275 -12.149 9.535 1.00 84.00 92 ALA A CA 1
ATOM 648 C C . ALA A 1 92 ? 1.422 -11.989 8.011 1.00 84.00 92 ALA A C 1
ATOM 650 O O . ALA A 1 92 ? 0.554 -12.422 7.251 1.00 84.00 92 ALA A O 1
ATOM 651 N N . GLY A 1 93 ? 2.520 -11.373 7.580 1.00 91.12 93 GLY A N 1
ATOM 652 C CA . GLY A 1 93 ? 2.788 -11.054 6.179 1.00 91.12 93 GLY A CA 1
ATOM 653 C C . GLY A 1 93 ? 2.820 -9.551 5.938 1.00 91.12 93 GLY A C 1
ATOM 654 O O . GLY A 1 93 ? 3.014 -8.768 6.868 1.00 91.12 93 GLY A O 1
ATOM 655 N N . GLU A 1 94 ? 2.614 -9.162 4.691 1.00 93.75 94 GLU A N 1
ATOM 656 C CA . GLU A 1 94 ? 2.702 -7.774 4.244 1.00 93.75 94 GLU A CA 1
ATOM 657 C C . GLU A 1 94 ? 1.317 -7.215 3.910 1.00 93.75 94 GLU A C 1
ATOM 659 O O . GLU A 1 94 ? 0.360 -7.963 3.703 1.00 93.75 94 GLU A O 1
ATOM 664 N N . PHE A 1 95 ? 1.226 -5.893 3.903 1.00 94.00 95 PHE A N 1
ATOM 665 C CA . PHE A 1 95 ? 0.135 -5.106 3.362 1.00 94.00 95 PHE A CA 1
ATOM 666 C C . PHE A 1 95 ? 0.614 -4.553 2.024 1.00 94.00 95 PHE A C 1
ATOM 668 O O . PHE A 1 95 ? 1.481 -3.682 1.992 1.00 94.00 95 PHE A O 1
ATOM 675 N N . SER A 1 96 ? 0.104 -5.118 0.936 1.00 94.19 96 SER A N 1
ATOM 676 C CA . SER A 1 96 ? 0.550 -4.878 -0.439 1.00 94.19 96 SER A CA 1
ATOM 677 C C . SER A 1 96 ? -0.508 -4.133 -1.256 1.00 94.19 96 SER A C 1
ATOM 679 O O . SER A 1 96 ? -1.685 -4.157 -0.895 1.00 94.19 96 SER A O 1
ATOM 681 N N . PRO A 1 97 ? -0.150 -3.517 -2.399 1.00 94.19 97 PRO A N 1
ATOM 682 C CA . PRO A 1 97 ? -1.121 -2.910 -3.308 1.00 94.19 97 PRO A CA 1
ATOM 683 C C . PRO A 1 97 ? -2.306 -3.825 -3.647 1.00 94.19 97 PRO A C 1
ATOM 685 O O . PRO A 1 97 ? -2.127 -4.945 -4.121 1.00 94.19 97 PRO A O 1
ATOM 688 N N . GLY A 1 98 ? -3.522 -3.319 -3.436 1.00 93.50 98 GLY A N 1
ATOM 689 C CA . GLY A 1 98 ? -4.777 -4.055 -3.606 1.00 93.50 98 GLY A CA 1
ATOM 690 C C . GLY A 1 98 ? -5.317 -4.694 -2.324 1.00 93.50 98 GLY A C 1
ATOM 691 O O . GLY A 1 98 ? -6.488 -5.082 -2.298 1.00 93.50 98 GLY A O 1
ATOM 692 N N . ASP A 1 99 ? -4.515 -4.762 -1.260 1.00 94.31 99 ASP A N 1
ATOM 693 C CA . ASP A 1 99 ? -4.960 -5.289 0.023 1.00 94.31 99 ASP A CA 1
ATOM 694 C C . ASP A 1 99 ? -5.910 -4.336 0.744 1.00 94.31 99 ASP A C 1
ATOM 696 O O . ASP A 1 99 ? -5.877 -3.109 0.605 1.00 94.31 99 ASP A O 1
ATOM 700 N N . ARG A 1 100 ? -6.743 -4.947 1.587 1.00 92.88 100 ARG A N 1
ATOM 701 C CA . ARG A 1 100 ? -7.746 -4.273 2.399 1.00 92.88 100 ARG A 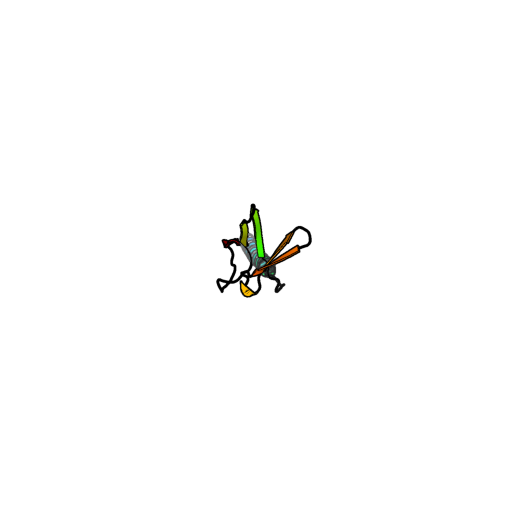CA 1
ATOM 702 C C . ARG A 1 100 ? -7.741 -4.797 3.820 1.00 92.88 100 ARG A C 1
ATOM 704 O O . ARG A 1 100 ? -7.763 -6.008 4.049 1.00 92.88 100 ARG A O 1
ATOM 711 N N . ARG A 1 101 ? -7.799 -3.872 4.772 1.00 91.94 101 ARG A N 1
ATOM 712 C CA . ARG A 1 101 ? -7.901 -4.154 6.202 1.00 91.94 101 ARG A CA 1
ATOM 713 C C . ARG A 1 101 ? -9.083 -3.442 6.819 1.00 91.94 101 ARG A C 1
ATOM 715 O O . ARG A 1 101 ? -9.356 -2.293 6.493 1.00 91.94 101 ARG A O 1
ATOM 722 N N . THR A 1 102 ? -9.750 -4.143 7.723 1.00 91.81 102 THR A N 1
ATOM 723 C CA . THR A 1 102 ? -10.845 -3.623 8.539 1.00 91.81 102 THR A CA 1
ATOM 724 C C . THR A 1 102 ? -10.533 -3.866 10.009 1.00 91.81 102 THR A C 1
ATOM 726 O O . THR A 1 102 ? -9.972 -4.918 10.330 1.00 91.81 102 THR A O 1
ATOM 729 N N . PHE A 1 103 ? -10.891 -2.914 10.865 1.00 88.56 103 PHE A N 1
ATOM 730 C CA . PHE A 1 103 ? -10.675 -2.936 12.313 1.00 88.56 103 PHE A CA 1
ATOM 731 C C . PHE A 1 103 ? -11.989 -2.718 13.048 1.00 88.56 103 PHE A C 1
ATOM 733 O O . PHE A 1 103 ? -12.819 -1.952 12.507 1.00 88.56 103 PHE A O 1
#

Sequence (103 aa):
MSRPATDRAQSETVGVILLVAVFVVSASAIGVAYVGGVGSDTDEIVTSADLSADGTDLRVDHLGGDALPNEALAVVVRADGNATRFPFAPPAGEFSPGDRRTF